Protein AF-T0MI65-F1 (afdb_monomer_lite)

Structure (mmCIF, N/CA/C/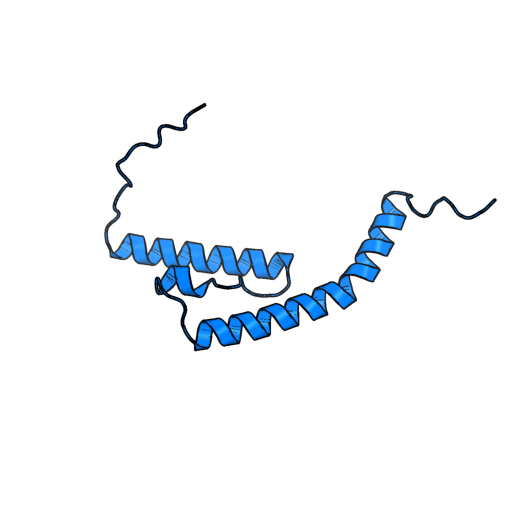O backbone):
data_AF-T0MI65-F1
#
_entry.id   AF-T0MI65-F1
#
loop_
_atom_site.group_PDB
_atom_site.id
_atom_site.type_symbol
_atom_site.label_atom_id
_atom_site.label_alt_id
_atom_site.label_comp_id
_atom_site.label_asym_id
_atom_site.label_entity_id
_atom_site.label_seq_id
_atom_site.pdbx_PDB_ins_code
_atom_site.Cartn_x
_atom_site.Cartn_y
_atom_site.Cartn_z
_atom_site.occupancy
_atom_site.B_iso_or_equiv
_atom_site.auth_seq_id
_atom_site.auth_comp_id
_atom_site.auth_asym_id
_atom_site.auth_atom_id
_atom_site.pdbx_PDB_model_num
ATOM 1 N N . MET A 1 1 ? 16.713 14.484 20.924 1.00 43.56 1 MET A N 1
ATOM 2 C CA . MET A 1 1 ? 15.371 15.099 21.031 1.00 43.56 1 MET A CA 1
ATOM 3 C C . MET A 1 1 ? 14.345 13.982 21.218 1.00 43.56 1 MET A C 1
ATOM 5 O O . MET A 1 1 ? 14.107 13.234 20.282 1.00 43.56 1 MET A O 1
ATOM 9 N N . LYS A 1 2 ? 13.834 13.768 22.440 1.00 49.75 2 LYS A N 1
ATOM 10 C CA . LYS A 1 2 ? 12.779 12.772 22.711 1.00 49.75 2 LYS A CA 1
ATOM 11 C C . LYS A 1 2 ? 11.432 13.437 22.432 1.00 49.75 2 LYS A C 1
ATOM 13 O O . LYS A 1 2 ? 11.066 14.368 23.140 1.00 49.75 2 LYS A O 1
ATOM 18 N N . LEU A 1 3 ? 10.720 12.981 21.406 1.00 54.03 3 LEU A N 1
ATOM 19 C CA . LEU A 1 3 ? 9.324 13.358 21.185 1.00 54.03 3 LEU A CA 1
ATOM 20 C C . LEU A 1 3 ? 8.483 12.777 22.330 1.00 54.03 3 LEU A C 1
ATOM 22 O O . LEU A 1 3 ? 8.258 11.571 22.400 1.00 54.03 3 LEU A O 1
ATOM 26 N N . ILE A 1 4 ? 8.060 13.633 23.260 1.00 67.75 4 ILE A N 1
ATOM 27 C CA . ILE A 1 4 ? 7.086 13.286 24.297 1.00 67.75 4 ILE A CA 1
ATOM 28 C C . ILE A 1 4 ? 5.710 13.402 23.641 1.00 67.75 4 ILE A C 1
ATOM 30 O O . ILE A 1 4 ? 5.110 14.472 23.615 1.00 67.75 4 ILE A O 1
ATOM 34 N N . LEU A 1 5 ? 5.237 12.310 23.042 1.00 64.50 5 LEU A N 1
ATOM 35 C CA . LEU A 1 5 ? 3.866 12.238 22.546 1.00 64.50 5 LEU A CA 1
ATOM 36 C C . LEU A 1 5 ? 2.905 12.138 23.748 1.00 64.50 5 LEU A C 1
ATOM 38 O O . LEU A 1 5 ? 3.145 11.323 24.647 1.00 64.50 5 LEU A O 1
ATOM 42 N N . PRO A 1 6 ? 1.828 12.943 23.805 1.00 64.94 6 PRO A N 1
ATOM 43 C CA . PRO A 1 6 ? 0.844 12.855 24.878 1.00 64.94 6 PRO A CA 1
ATOM 44 C C . PRO A 1 6 ? 0.188 11.466 24.890 1.00 64.94 6 PRO A C 1
ATOM 46 O O . PRO A 1 6 ? -0.322 10.988 23.882 1.00 64.94 6 PRO A O 1
ATOM 49 N N . LYS A 1 7 ? 0.192 10.810 26.059 1.00 59.03 7 LYS A N 1
ATOM 50 C CA . LYS A 1 7 ? -0.258 9.416 26.265 1.00 59.03 7 LYS A CA 1
ATOM 51 C C . LYS A 1 7 ? -1.773 9.183 26.143 1.00 59.03 7 LYS A C 1
ATOM 53 O O . LYS A 1 7 ? -2.220 8.055 26.333 1.00 59.03 7 LYS A O 1
ATOM 5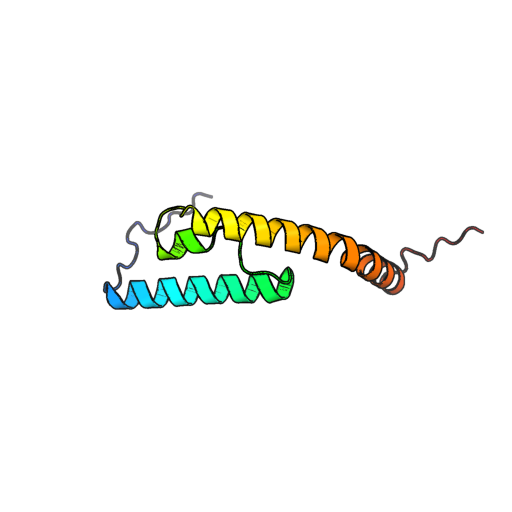8 N N . LYS A 1 8 ? -2.577 10.204 25.842 1.00 59.38 8 LYS A N 1
ATOM 59 C CA . LYS A 1 8 ? -4.015 10.044 25.590 1.00 59.38 8 LYS A CA 1
ATOM 60 C C . LYS A 1 8 ? -4.281 10.202 24.102 1.00 59.38 8 LYS A C 1
ATOM 62 O O . LYS A 1 8 ? -4.428 11.313 23.605 1.00 59.38 8 LYS A O 1
ATOM 67 N N . PHE A 1 9 ? -4.365 9.073 23.407 1.00 64.12 9 PHE A N 1
ATOM 68 C CA . PHE A 1 9 ? -5.058 9.036 22.128 1.00 64.12 9 PHE A CA 1
ATOM 69 C C . PHE A 1 9 ? -6.513 9.435 22.384 1.00 64.12 9 PHE A C 1
ATOM 71 O O . PHE A 1 9 ? -7.153 8.892 23.286 1.00 64.12 9 PHE A O 1
ATOM 78 N N . VAL A 1 10 ? -7.016 10.414 21.635 1.00 69.62 10 VAL A N 1
ATOM 79 C CA . VAL A 1 10 ? -8.442 10.746 21.638 1.00 69.62 10 VAL A CA 1
ATOM 80 C C . VAL A 1 10 ? -9.178 9.507 21.142 1.00 69.62 10 VAL A C 1
ATOM 82 O O . VAL A 1 10 ? -9.013 9.088 19.998 1.00 69.62 10 VAL A O 1
ATOM 85 N N . THR A 1 11 ? -9.936 8.868 22.025 1.00 67.88 11 THR A N 1
ATOM 86 C CA . THR A 1 11 ? -10.784 7.735 21.669 1.00 67.88 11 THR A CA 1
ATOM 87 C C . THR A 1 11 ? -12.096 8.294 21.148 1.00 67.88 11 THR A C 1
ATOM 89 O O . THR A 1 11 ? -12.892 8.810 21.928 1.00 67.88 11 THR A O 1
ATOM 92 N N . PHE A 1 12 ? -12.304 8.238 19.835 1.00 77.25 12 PHE A N 1
ATOM 93 C CA . PHE A 1 12 ? -13.596 8.592 19.250 1.00 77.25 12 PHE A CA 1
ATOM 94 C C . PHE A 1 12 ? -14.664 7.553 19.598 1.00 77.25 12 PHE A C 1
ATOM 96 O O . PHE A 1 12 ? -14.347 6.400 19.916 1.00 77.25 12 PHE A O 1
ATOM 103 N N . ASP A 1 13 ? -15.928 7.940 19.447 1.00 87.00 13 ASP A N 1
ATOM 104 C CA . ASP A 1 13 ? -17.021 6.979 19.413 1.00 87.00 13 ASP A CA 1
ATOM 105 C C . ASP A 1 13 ? -16.764 5.909 18.348 1.00 87.00 13 ASP A C 1
ATOM 107 O O . ASP A 1 13 ? -16.110 6.136 17.320 1.00 87.00 13 ASP A O 1
ATOM 111 N N . LYS A 1 14 ? -17.254 4.700 18.619 1.00 86.38 14 LYS A N 1
ATOM 112 C CA . LYS A 1 14 ? -16.976 3.511 17.805 1.00 86.38 14 LYS A CA 1
ATOM 113 C C . LYS A 1 14 ? -17.346 3.721 16.333 1.00 86.38 14 LYS A C 1
ATOM 115 O O . LYS A 1 14 ? -16.575 3.329 15.459 1.00 86.38 14 LYS A O 1
ATOM 120 N N . ASP A 1 15 ? -18.463 4.392 16.070 1.00 89.12 15 ASP A N 1
ATOM 121 C CA . ASP A 1 15 ? -18.958 4.653 14.716 1.00 89.12 15 ASP A CA 1
ATOM 122 C C . ASP A 1 15 ? -18.062 5.638 13.958 1.00 89.12 15 ASP A C 1
ATOM 124 O O . ASP A 1 15 ? -17.669 5.384 12.818 1.00 89.12 15 ASP A O 1
ATOM 128 N N . ILE A 1 16 ? -17.638 6.717 14.624 1.00 90.31 16 ILE A N 1
ATOM 129 C CA . ILE A 1 16 ? -16.707 7.703 14.060 1.00 90.31 16 ILE A CA 1
ATOM 130 C C . ILE A 1 16 ? -15.366 7.037 13.733 1.00 90.31 16 ILE A C 1
ATOM 132 O O . ILE A 1 16 ? -14.814 7.250 12.655 1.00 90.31 16 ILE A O 1
ATOM 136 N N . ASN A 1 17 ? -14.861 6.172 14.614 1.00 89.31 17 ASN A N 1
ATOM 137 C CA . ASN A 1 17 ? -13.630 5.421 14.364 1.00 89.31 17 ASN A CA 1
ATOM 138 C C . ASN A 1 17 ? -13.723 4.514 13.129 1.00 89.31 17 ASN A C 1
ATOM 140 O O . ASN A 1 17 ? -12.753 4.410 12.377 1.00 89.31 17 ASN A O 1
ATOM 144 N N . ILE A 1 18 ? -14.864 3.855 12.906 1.00 90.38 18 ILE A N 1
ATOM 145 C CA . ILE A 1 18 ? -15.079 3.009 11.722 1.00 90.38 18 ILE A CA 1
ATOM 146 C C . ILE A 1 18 ? -15.054 3.864 10.451 1.00 90.38 18 ILE A C 1
ATOM 148 O O . ILE A 1 18 ? -14.375 3.508 9.485 1.00 90.38 18 ILE A O 1
ATOM 152 N N . ILE A 1 19 ? -15.738 5.011 10.465 1.00 92.38 19 ILE A N 1
ATOM 153 C CA . ILE A 1 19 ? -15.778 5.939 9.329 1.00 92.38 19 ILE A CA 1
ATOM 154 C C . ILE A 1 19 ? -14.377 6.480 9.029 1.00 92.38 19 ILE A C 1
ATOM 156 O O . ILE A 1 19 ? -13.941 6.432 7.880 1.00 92.38 19 ILE A O 1
ATOM 160 N N . LEU A 1 20 ? -13.640 6.929 10.048 1.00 92.12 20 LEU A N 1
ATOM 161 C CA . LEU A 1 20 ? -12.283 7.455 9.886 1.00 92.12 20 LEU A CA 1
ATOM 162 C C . LEU A 1 20 ? -11.311 6.393 9.361 1.00 92.12 20 LEU A C 1
ATOM 164 O O . LEU A 1 20 ? -10.525 6.680 8.459 1.00 92.12 20 LEU A O 1
ATOM 168 N N . LYS A 1 21 ? -11.388 5.152 9.860 1.00 91.31 21 LYS A N 1
ATOM 169 C CA . LYS A 1 21 ? -10.585 4.036 9.336 1.00 91.31 21 LYS A CA 1
ATOM 170 C C . LYS A 1 21 ? -10.886 3.751 7.870 1.00 91.31 21 LYS A C 1
ATOM 172 O O . LYS A 1 21 ? -9.956 3.548 7.093 1.00 91.31 21 LYS A O 1
ATOM 177 N N . LYS A 1 22 ? -12.165 3.758 7.484 1.00 93.38 22 LYS A N 1
ATOM 178 C CA . LYS A 1 22 ? -12.571 3.561 6.089 1.00 93.38 22 LYS A CA 1
ATOM 179 C C . LYS A 1 22 ? -12.085 4.702 5.199 1.00 93.38 22 LYS A C 1
ATOM 181 O O . LYS A 1 22 ? -11.504 4.442 4.154 1.00 93.38 22 LYS A O 1
ATOM 186 N N . LEU A 1 23 ? -12.255 5.949 5.633 1.00 95.00 23 LEU A N 1
ATOM 187 C CA . LEU A 1 23 ? -11.771 7.121 4.904 1.00 95.00 23 LEU A CA 1
ATOM 188 C C . LEU A 1 23 ? -10.254 7.047 4.677 1.00 95.00 23 LEU A C 1
ATOM 190 O O . LEU A 1 23 ? -9.775 7.287 3.572 1.00 95.00 23 LEU A O 1
ATOM 194 N N . TRP A 1 24 ? -9.504 6.665 5.713 1.00 93.06 24 TRP A N 1
ATOM 195 C CA . TRP A 1 24 ? -8.057 6.492 5.633 1.00 93.06 24 TRP A CA 1
ATOM 196 C C . TRP A 1 24 ? -7.649 5.380 4.660 1.00 93.06 24 TRP A C 1
ATOM 198 O O . TRP A 1 24 ? -6.747 5.568 3.843 1.00 93.06 24 TRP A O 1
ATOM 208 N N . TYR A 1 25 ? -8.340 4.239 4.722 1.00 94.06 25 TYR A N 1
ATOM 209 C CA . TYR A 1 25 ? -8.150 3.111 3.812 1.00 94.06 25 TYR A CA 1
ATOM 210 C C . TYR A 1 25 ? -8.360 3.516 2.342 1.00 94.06 25 TYR A C 1
ATOM 212 O O . TYR A 1 25 ? -7.479 3.289 1.509 1.00 94.06 25 TYR A O 1
ATOM 220 N N . GLU A 1 26 ? -9.482 4.171 2.031 1.00 95.06 26 GLU A N 1
ATOM 221 C CA . GLU A 1 26 ? -9.810 4.609 0.667 1.00 95.06 26 GLU A CA 1
ATOM 222 C C . GLU A 1 26 ? -8.814 5.649 0.148 1.00 95.06 26 GLU A C 1
ATOM 224 O O . GLU A 1 26 ? -8.334 5.558 -0.983 1.00 95.06 26 GLU A O 1
ATOM 229 N N . ASN A 1 27 ? -8.438 6.614 0.990 1.00 95.75 27 ASN A N 1
ATOM 230 C CA . ASN A 1 27 ? -7.461 7.631 0.621 1.00 95.75 27 ASN A CA 1
ATOM 231 C C . ASN A 1 27 ? -6.097 7.011 0.267 1.00 95.75 27 ASN A C 1
ATOM 233 O O . ASN A 1 27 ? -5.524 7.312 -0.781 1.00 95.75 27 ASN A O 1
ATOM 237 N N . GLY A 1 28 ? -5.597 6.096 1.105 1.00 94.88 28 GLY A N 1
ATOM 238 C CA . GLY A 1 28 ? -4.336 5.397 0.850 1.00 94.88 28 GLY A CA 1
ATOM 239 C C . GLY A 1 28 ? -4.358 4.582 -0.446 1.00 94.88 28 GLY A C 1
ATOM 240 O O . GLY A 1 28 ? -3.386 4.594 -1.206 1.00 94.88 28 GLY A O 1
ATOM 241 N N . ASN A 1 29 ? -5.481 3.923 -0.744 1.00 94.81 29 ASN A N 1
ATOM 242 C CA . ASN A 1 29 ? -5.654 3.199 -2.002 1.00 94.81 29 ASN A CA 1
ATOM 243 C C . ASN A 1 29 ? -5.647 4.133 -3.213 1.00 94.81 29 ASN A C 1
ATOM 245 O O . ASN A 1 29 ? -4.935 3.857 -4.179 1.00 94.81 29 ASN A O 1
ATOM 249 N N . ASN A 1 30 ? -6.371 5.249 -3.153 1.00 95.94 30 ASN A N 1
ATOM 250 C CA . ASN A 1 30 ? -6.438 6.207 -4.255 1.00 95.94 30 ASN A CA 1
ATOM 251 C C . ASN A 1 30 ? -5.076 6.846 -4.554 1.00 95.94 30 ASN A C 1
ATOM 253 O O . ASN A 1 30 ? -4.684 6.930 -5.719 1.00 95.94 30 ASN A O 1
ATOM 257 N N . LEU A 1 31 ? -4.322 7.232 -3.520 1.00 95.31 31 LEU A N 1
ATOM 258 C CA . LEU A 1 31 ? -2.952 7.735 -3.677 1.00 95.31 31 LEU A CA 1
ATOM 259 C C . LEU A 1 31 ? -2.041 6.693 -4.331 1.00 95.31 31 LEU A C 1
ATOM 261 O O . LEU A 1 31 ? -1.276 6.997 -5.247 1.00 95.31 31 LEU A O 1
ATOM 265 N N . SER A 1 32 ? -2.154 5.441 -3.894 1.00 94.38 32 SER A N 1
ATOM 266 C CA . SER A 1 32 ? -1.380 4.343 -4.460 1.00 94.38 32 SER A CA 1
ATOM 267 C C . SER A 1 32 ? -1.705 4.092 -5.935 1.00 94.38 32 SER A C 1
ATOM 269 O O . SER A 1 32 ? -0.795 3.847 -6.726 1.00 94.38 32 SER A O 1
ATOM 271 N N . ILE A 1 33 ? -2.979 4.175 -6.326 1.00 92.75 33 ILE A N 1
ATOM 272 C CA . ILE A 1 33 ? -3.395 4.017 -7.725 1.00 92.75 33 ILE A CA 1
ATOM 273 C C . ILE A 1 33 ? -2.801 5.132 -8.587 1.00 92.75 33 ILE A C 1
ATOM 275 O O . ILE A 1 33 ? -2.275 4.846 -9.658 1.00 92.75 33 ILE A O 1
ATOM 279 N N . GLN A 1 34 ? -2.826 6.377 -8.112 1.00 90.75 34 GLN A N 1
ATOM 280 C CA . GLN A 1 34 ? -2.263 7.509 -8.853 1.00 90.75 34 GLN A CA 1
ATOM 281 C C . GLN A 1 34 ? -0.755 7.361 -9.089 1.00 90.75 34 GLN A C 1
ATOM 283 O O . GLN A 1 34 ? -0.270 7.679 -10.171 1.00 90.75 34 GLN A O 1
ATOM 288 N N . TYR A 1 35 ? -0.014 6.861 -8.098 1.00 87.50 35 TYR A N 1
ATOM 289 C CA . TYR A 1 35 ? 1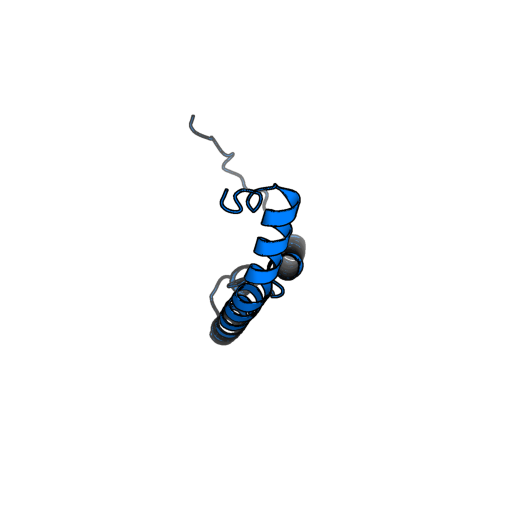.442 6.751 -8.196 1.00 87.50 35 TYR A CA 1
ATOM 290 C C . TYR A 1 35 ? 1.915 5.463 -8.887 1.00 87.50 35 TYR A C 1
ATOM 292 O O . TYR A 1 35 ? 2.807 5.491 -9.731 1.00 87.50 35 TYR A O 1
ATOM 300 N N . ALA A 1 36 ? 1.324 4.323 -8.522 1.00 88.50 36 ALA A N 1
ATOM 301 C CA . ALA A 1 36 ? 1.786 2.986 -8.903 1.00 88.50 36 ALA A CA 1
ATOM 302 C C . ALA A 1 36 ? 0.800 2.220 -9.804 1.00 88.50 36 ALA A C 1
ATOM 304 O O . ALA A 1 36 ? 1.018 1.041 -10.087 1.00 88.50 36 ALA A O 1
ATOM 305 N N . GLY A 1 37 ? -0.323 2.829 -10.199 1.00 87.62 37 GLY A N 1
ATOM 306 C CA . GLY A 1 37 ? -1.346 2.202 -11.045 1.00 87.62 37 GLY A CA 1
ATOM 307 C C . GLY A 1 37 ? -2.129 1.069 -10.374 1.00 87.62 37 GLY A C 1
ATOM 308 O O . GLY A 1 37 ? -2.877 0.358 -11.040 1.00 87.62 37 GLY A O 1
ATOM 309 N N . THR A 1 38 ? -1.950 0.852 -9.068 1.00 92.00 38 THR A N 1
ATOM 310 C CA . THR A 1 38 ? -2.571 -0.250 -8.316 1.00 92.00 38 THR A CA 1
ATOM 311 C C . THR A 1 38 ? -2.927 0.179 -6.887 1.00 92.00 38 THR A C 1
ATOM 313 O O . THR A 1 38 ? -2.249 1.050 -6.329 1.00 92.00 38 THR A O 1
ATOM 316 N N . PRO A 1 39 ? -3.946 -0.441 -6.256 1.00 92.75 39 PRO A N 1
ATOM 317 C CA . PRO A 1 39 ? -4.280 -0.211 -4.848 1.00 92.75 39 PRO A CA 1
ATOM 318 C C . PRO A 1 39 ? -3.103 -0.479 -3.905 1.00 92.75 39 PRO A C 1
ATOM 320 O O . PRO A 1 39 ? -2.128 -1.142 -4.281 1.00 92.75 39 PRO A O 1
ATOM 323 N N . ALA A 1 40 ? -3.181 0.038 -2.678 1.00 93.19 40 ALA A N 1
ATOM 324 C CA . ALA A 1 40 ? -2.116 -0.125 -1.699 1.00 93.19 40 ALA A CA 1
ATOM 325 C C . ALA A 1 40 ? -1.986 -1.598 -1.276 1.00 93.19 40 ALA A C 1
ATOM 327 O O . ALA A 1 40 ? -2.981 -2.266 -0.996 1.00 93.19 40 ALA A O 1
ATOM 328 N N . ILE A 1 41 ? -0.745 -2.089 -1.223 1.00 91.19 41 ILE A N 1
ATOM 329 C CA . ILE A 1 41 ? -0.422 -3.427 -0.710 1.00 91.19 41 ILE A CA 1
ATOM 330 C C . ILE A 1 41 ? -0.672 -3.451 0.804 1.00 91.19 41 ILE A C 1
ATOM 332 O O . ILE A 1 41 ? -0.370 -2.473 1.491 1.00 91.19 41 ILE A O 1
ATOM 336 N N . LYS A 1 42 ? -1.194 -4.565 1.330 1.00 89.38 42 LYS A N 1
ATOM 337 C CA . LYS A 1 42 ? -1.538 -4.769 2.748 1.00 89.38 42 LYS A CA 1
ATOM 338 C C . LYS A 1 42 ? -2.549 -3.759 3.295 1.00 89.38 42 LYS A C 1
ATOM 340 O O . LYS A 1 42 ? -2.631 -3.573 4.506 1.00 89.38 42 LYS A O 1
ATOM 345 N N . SER A 1 43 ? -3.351 -3.124 2.444 1.00 88.31 43 SER A N 1
ATOM 346 C CA . SER A 1 43 ? -4.362 -2.153 2.885 1.00 88.31 43 SER A CA 1
ATOM 347 C C . SER A 1 43 ? -5.451 -2.790 3.759 1.00 88.31 43 SER A C 1
ATOM 349 O O . SER A 1 43 ? -5.966 -2.150 4.672 1.00 88.31 43 SER A O 1
ATOM 351 N N . ASP A 1 44 ? -5.743 -4.076 3.550 1.00 87.88 44 ASP A N 1
ATOM 352 C CA . ASP A 1 44 ? -6.789 -4.830 4.258 1.00 87.88 44 ASP A CA 1
ATOM 353 C C . ASP A 1 44 ? -6.578 -4.907 5.787 1.00 87.88 44 ASP A C 1
ATOM 355 O O . ASP A 1 44 ? -7.537 -4.978 6.563 1.00 87.88 44 ASP A O 1
ATOM 359 N N . ILE A 1 45 ? -5.327 -4.792 6.255 1.00 90.19 45 ILE A N 1
ATOM 360 C CA . ILE A 1 45 ? -5.013 -4.803 7.694 1.00 90.19 45 ILE A CA 1
ATOM 361 C C . ILE A 1 45 ? -5.581 -3.579 8.427 1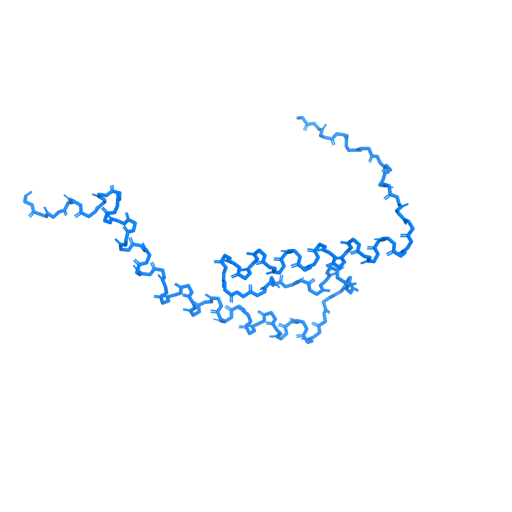.00 90.19 45 ILE A C 1
ATOM 363 O O . ILE A 1 45 ? -5.840 -3.642 9.626 1.00 90.19 45 ILE A O 1
ATOM 367 N N . ILE A 1 46 ? -5.806 -2.469 7.716 1.00 87.00 46 ILE A N 1
ATOM 368 C CA . ILE A 1 46 ? -6.317 -1.215 8.287 1.00 87.00 46 ILE A CA 1
ATOM 369 C C . ILE A 1 46 ? -7.777 -1.384 8.730 1.00 87.00 46 ILE A C 1
ATOM 371 O O . ILE A 1 46 ? -8.182 -0.850 9.766 1.00 87.00 46 ILE A O 1
ATOM 375 N N . LEU A 1 47 ? -8.555 -2.156 7.966 1.00 84.69 47 LEU A N 1
ATOM 376 C CA . LEU A 1 47 ? -9.969 -2.410 8.236 1.00 84.69 47 LEU A CA 1
ATOM 377 C C . LEU A 1 47 ? -10.162 -3.598 9.177 1.00 84.69 47 LEU A C 1
ATOM 379 O O . LEU A 1 47 ? -10.896 -3.498 10.158 1.00 84.69 47 LEU A O 1
ATOM 383 N N . THR A 1 48 ? -9.494 -4.718 8.895 1.00 85.31 48 THR A N 1
ATOM 384 C CA . THR A 1 48 ? -9.730 -5.984 9.605 1.00 85.31 48 THR A CA 1
ATOM 385 C C . THR A 1 48 ? -8.827 -6.183 10.822 1.00 85.31 48 THR A C 1
ATOM 387 O O . THR A 1 48 ? -9.099 -7.050 11.652 1.00 85.31 48 THR A O 1
ATOM 390 N N . GLY A 1 49 ? -7.743 -5.409 10.944 1.00 88.44 49 GLY A N 1
ATOM 391 C CA . GLY A 1 49 ? -6.736 -5.560 11.999 1.00 88.44 49 GLY A CA 1
ATOM 392 C C . GLY A 1 49 ? -5.853 -6.804 11.858 1.00 88.44 49 GLY A C 1
ATOM 393 O O . GLY A 1 49 ? -4.990 -7.036 12.701 1.00 88.44 49 GLY A O 1
ATOM 394 N N . ARG A 1 50 ? -6.049 -7.613 10.810 1.00 89.62 50 ARG A N 1
ATOM 395 C CA . ARG A 1 50 ? -5.286 -8.835 10.536 1.00 89.62 50 ARG A CA 1
ATOM 396 C C . ARG A 1 50 ? -5.054 -9.001 9.040 1.00 89.62 50 ARG A C 1
ATOM 398 O O . ARG A 1 50 ? -5.717 -8.378 8.226 1.00 89.62 50 ARG A O 1
ATOM 405 N N . ILE A 1 51 ? -4.106 -9.848 8.665 1.00 88.69 51 ILE A N 1
ATOM 406 C CA . ILE A 1 51 ? -3.898 -10.189 7.255 1.00 88.69 51 ILE A CA 1
ATOM 407 C C . ILE A 1 51 ? -4.880 -11.305 6.895 1.00 88.69 51 ILE A C 1
ATOM 409 O O . ILE A 1 51 ? -4.901 -12.342 7.557 1.00 88.69 51 ILE A O 1
ATOM 413 N N . THR A 1 52 ? -5.698 -11.098 5.864 1.00 91.69 52 THR A N 1
ATOM 414 C CA . THR A 1 52 ? -6.591 -12.136 5.333 1.00 91.69 52 THR A CA 1
ATOM 415 C C . THR A 1 52 ? -5.909 -12.890 4.187 1.00 91.69 52 THR A C 1
ATOM 417 O O . THR A 1 52 ? -5.077 -12.332 3.473 1.00 91.69 52 THR A O 1
ATOM 420 N N . PHE A 1 53 ? -6.251 -14.168 3.987 1.00 92.19 53 PHE A N 1
ATOM 421 C CA . PHE A 1 53 ? -5.681 -14.966 2.891 1.00 92.19 53 PHE A CA 1
ATOM 422 C C . PHE A 1 53 ? -6.054 -14.397 1.512 1.00 92.19 53 PHE A C 1
ATOM 424 O O . PHE A 1 53 ? -5.202 -14.285 0.634 1.00 92.19 53 PHE A O 1
ATOM 431 N N . ILE A 1 54 ? -7.304 -13.949 1.352 1.00 91.56 54 ILE A N 1
ATOM 432 C CA . ILE A 1 54 ? -7.765 -13.246 0.145 1.00 91.56 54 ILE A CA 1
ATOM 433 C C . ILE A 1 54 ? -6.979 -11.941 -0.052 1.00 91.56 54 ILE A C 1
ATOM 435 O O . ILE A 1 54 ? -6.528 -11.663 -1.161 1.00 91.56 54 ILE A O 1
ATOM 439 N N . GLY A 1 55 ? -6.776 -11.160 1.013 1.00 89.94 55 GLY A N 1
ATOM 440 C CA . GLY A 1 55 ? -5.984 -9.931 0.970 1.00 89.94 55 GLY A CA 1
ATOM 441 C C . GLY A 1 55 ? -4.549 -10.191 0.519 1.00 89.94 55 GLY A C 1
ATOM 442 O O . GLY A 1 55 ? -4.040 -9.482 -0.342 1.00 89.94 55 GLY A O 1
ATOM 443 N N . LEU A 1 56 ? -3.933 -11.269 1.007 1.00 92.69 56 LEU A N 1
ATOM 444 C CA . LEU A 1 56 ? -2.587 -11.677 0.606 1.00 92.69 56 LEU A CA 1
ATOM 445 C C . LEU A 1 56 ? -2.503 -12.066 -0.882 1.00 92.69 56 LEU A C 1
ATOM 447 O O . LEU A 1 56 ? -1.544 -11.700 -1.559 1.00 92.69 56 LEU A O 1
ATOM 451 N N . LEU A 1 57 ? -3.504 -12.779 -1.412 1.00 94.38 57 LEU A N 1
ATOM 452 C CA . LEU A 1 57 ? -3.565 -13.103 -2.843 1.00 94.38 57 LEU A CA 1
ATOM 453 C C . LEU A 1 57 ? -3.742 -11.847 -3.704 1.00 94.38 57 LEU A C 1
ATOM 455 O O . LEU A 1 57 ? -3.063 -11.689 -4.719 1.00 94.38 57 LEU A O 1
ATOM 459 N N . ASN A 1 58 ? -4.607 -10.925 -3.284 1.00 91.81 58 ASN A N 1
ATOM 460 C CA . ASN A 1 58 ? -4.774 -9.641 -3.963 1.00 91.81 58 ASN A CA 1
ATOM 461 C C . ASN A 1 58 ? -3.479 -8.818 -3.936 1.00 91.81 58 ASN A C 1
ATOM 463 O O . ASN A 1 58 ? -3.098 -8.234 -4.952 1.00 91.81 58 ASN A O 1
ATOM 467 N N . ASP A 1 59 ? -2.765 -8.819 -2.810 1.00 93.38 59 ASP A N 1
ATOM 468 C CA . ASP A 1 59 ? -1.461 -8.171 -2.667 1.00 93.38 59 ASP A CA 1
ATOM 469 C C . ASP A 1 59 ? -0.416 -8.766 -3.618 1.00 93.38 59 ASP A C 1
ATOM 471 O O . ASP A 1 59 ? 0.359 -8.021 -4.224 1.00 93.38 59 ASP A O 1
ATOM 475 N N . LEU A 1 60 ? -0.415 -10.090 -3.803 1.00 94.56 60 LEU A N 1
ATOM 476 C CA . LEU A 1 60 ? 0.457 -10.765 -4.765 1.00 94.56 60 LEU A CA 1
ATOM 477 C C . LEU A 1 60 ? 0.163 -10.303 -6.200 1.00 94.56 60 LEU A C 1
ATOM 479 O O . LEU A 1 60 ? 1.076 -9.898 -6.919 1.00 94.56 60 LEU A O 1
ATOM 483 N N . ILE A 1 61 ? -1.111 -10.299 -6.602 1.00 93.88 61 ILE A N 1
ATOM 484 C CA . ILE A 1 61 ? -1.534 -9.849 -7.938 1.00 93.88 61 ILE A CA 1
ATOM 485 C C . ILE A 1 61 ? -1.156 -8.379 -8.157 1.00 93.88 61 ILE A C 1
ATOM 487 O O . ILE A 1 61 ? -0.614 -8.024 -9.206 1.00 93.88 61 ILE A O 1
ATOM 491 N N . ASN A 1 62 ? -1.406 -7.518 -7.169 1.00 92.81 62 ASN A N 1
ATOM 492 C CA . ASN A 1 62 ? -1.047 -6.102 -7.231 1.00 92.81 62 ASN A CA 1
ATOM 493 C C . ASN A 1 62 ? 0.470 -5.906 -7.335 1.00 92.81 62 ASN A C 1
ATOM 495 O O . ASN A 1 62 ? 0.921 -5.057 -8.101 1.00 92.81 62 ASN A O 1
ATOM 499 N N . SER A 1 63 ? 1.261 -6.719 -6.634 1.00 92.25 63 SER A N 1
ATOM 500 C CA . SER A 1 63 ? 2.727 -6.677 -6.707 1.00 92.25 63 SER A CA 1
ATOM 501 C C . SER A 1 63 ? 3.235 -7.042 -8.100 1.00 92.25 63 SER A C 1
ATOM 503 O O . SER A 1 63 ? 4.081 -6.340 -8.653 1.00 92.25 63 SER A O 1
ATOM 505 N N . ILE A 1 64 ? 2.666 -8.085 -8.709 1.00 93.19 64 ILE A N 1
ATOM 506 C CA . ILE A 1 64 ? 2.990 -8.487 -10.082 1.00 93.19 64 ILE A CA 1
ATOM 507 C C . ILE A 1 64 ? 2.613 -7.372 -11.065 1.00 93.19 64 ILE A C 1
ATOM 509 O O . ILE A 1 64 ? 3.431 -6.975 -11.894 1.00 93.19 64 ILE A O 1
ATOM 513 N N . LYS A 1 65 ? 1.409 -6.798 -10.941 1.00 90.62 65 LYS A N 1
ATOM 514 C CA . LYS A 1 65 ? 0.973 -5.664 -11.773 1.00 90.62 65 LYS A CA 1
ATOM 515 C C . LYS A 1 65 ? 1.925 -4.473 -11.662 1.00 90.62 65 LYS A C 1
ATOM 517 O O . LYS A 1 65 ? 2.339 -3.952 -12.693 1.00 90.62 65 LYS A O 1
ATOM 522 N N . ARG A 1 66 ? 2.317 -4.075 -10.445 1.00 90.56 66 ARG A N 1
ATOM 523 C CA . ARG A 1 66 ? 3.304 -3.000 -10.228 1.00 90.56 66 ARG A CA 1
ATOM 524 C C . ARG A 1 66 ? 4.632 -3.308 -10.899 1.00 90.56 66 ARG A C 1
ATOM 526 O O . ARG A 1 66 ? 5.192 -2.430 -11.544 1.00 90.56 66 ARG A O 1
ATOM 533 N N . TYR A 1 67 ? 5.115 -4.543 -10.771 1.00 89.56 67 TYR A N 1
ATOM 534 C CA . TYR A 1 67 ? 6.361 -4.963 -11.402 1.00 89.56 67 TYR A CA 1
ATOM 535 C C . TYR A 1 67 ? 6.298 -4.785 -12.922 1.00 89.56 67 TYR A C 1
ATOM 537 O O . TYR A 1 67 ? 7.180 -4.156 -13.498 1.00 89.56 67 TYR A O 1
ATOM 545 N N . PHE A 1 68 ? 5.227 -5.255 -13.565 1.00 87.88 68 PHE A N 1
ATOM 546 C CA . PHE A 1 68 ? 5.054 -5.106 -15.010 1.00 87.88 68 PHE A CA 1
ATOM 547 C C . PHE A 1 68 ? 4.875 -3.644 -15.445 1.00 87.88 68 PHE A C 1
ATOM 549 O O . PHE A 1 68 ? 5.564 -3.198 -16.362 1.00 87.88 68 PHE A O 1
ATOM 556 N N . ILE A 1 69 ? 3.994 -2.884 -14.784 1.00 83.25 69 ILE A N 1
ATOM 557 C CA . ILE A 1 69 ? 3.724 -1.475 -15.121 1.00 83.25 69 ILE A CA 1
ATOM 558 C C . ILE A 1 69 ? 5.006 -0.645 -15.023 1.00 83.25 69 ILE A C 1
ATOM 560 O O . ILE A 1 69 ? 5.343 0.079 -15.961 1.00 83.25 69 ILE A O 1
ATOM 564 N N . ASN A 1 70 ? 5.751 -0.793 -13.929 1.00 79.94 70 ASN A N 1
ATOM 565 C CA . ASN A 1 70 ? 6.984 -0.044 -13.717 1.00 79.94 70 ASN A CA 1
ATOM 566 C C . ASN A 1 70 ? 8.070 -0.498 -14.704 1.00 79.94 70 ASN A C 1
ATOM 568 O O . ASN A 1 70 ? 8.675 0.332 -15.374 1.00 79.94 70 ASN A O 1
ATOM 572 N N . ARG A 1 71 ? 8.241 -1.809 -14.937 1.00 81.88 71 ARG A N 1
ATOM 573 C CA . ARG A 1 71 ? 9.256 -2.330 -15.875 1.00 81.88 71 ARG A CA 1
ATOM 574 C C . ARG A 1 71 ? 9.097 -1.791 -17.301 1.00 81.88 71 ARG A C 1
ATOM 576 O O . ARG A 1 71 ? 10.100 -1.473 -17.935 1.00 81.88 71 ARG A O 1
ATOM 583 N N . TYR A 1 72 ? 7.868 -1.686 -17.809 1.00 75.50 72 TYR A N 1
ATOM 584 C CA . TYR A 1 72 ? 7.615 -1.206 -19.174 1.00 75.50 72 TYR A CA 1
ATOM 585 C C . TYR A 1 72 ? 7.496 0.320 -19.276 1.00 75.50 72 TYR A C 1
ATOM 587 O O . TYR A 1 72 ? 7.858 0.895 -20.305 1.00 75.50 72 TYR A O 1
ATOM 595 N N . SER A 1 73 ? 6.992 0.992 -18.236 1.00 72.75 73 SER A N 1
ATOM 596 C CA . SER A 1 73 ? 6.816 2.446 -18.252 1.00 72.75 73 SER A CA 1
ATOM 597 C C . SER A 1 73 ? 8.093 3.210 -17.909 1.00 72.75 73 SER A C 1
ATOM 599 O O . SER A 1 73 ? 8.256 4.335 -18.390 1.00 72.75 73 SER A O 1
ATOM 601 N N . ASP A 1 74 ? 8.977 2.647 -17.086 1.00 73.62 74 ASP A N 1
ATOM 602 C CA . ASP A 1 74 ? 10.093 3.405 -16.517 1.00 73.62 74 ASP A CA 1
ATOM 603 C C . ASP A 1 74 ? 11.170 3.721 -17.548 1.00 73.62 74 ASP A C 1
ATOM 605 O O . ASP A 1 74 ? 11.706 4.822 -17.527 1.00 73.62 74 ASP A O 1
ATOM 609 N N . GLY A 1 75 ? 11.417 2.840 -18.523 1.00 76.69 75 GLY A N 1
ATOM 610 C CA . GLY A 1 75 ? 12.374 3.123 -19.598 1.00 76.69 75 GLY A CA 1
ATOM 611 C C . GLY A 1 75 ? 12.013 4.391 -20.380 1.00 76.69 75 GLY A C 1
ATOM 612 O O . GLY A 1 75 ? 12.850 5.270 -20.564 1.00 76.69 75 GLY A O 1
ATOM 613 N N . LYS A 1 76 ? 10.736 4.539 -20.758 1.00 73.00 76 LYS A N 1
ATOM 614 C CA . LYS A 1 76 ? 10.242 5.726 -21.478 1.00 73.00 76 LYS A CA 1
ATOM 615 C C . LYS A 1 76 ? 10.284 6.984 -20.610 1.00 73.00 76 LYS A C 1
ATOM 617 O O . LYS A 1 76 ? 10.678 8.041 -21.096 1.00 73.00 76 LYS A O 1
ATOM 622 N N . LYS A 1 77 ? 9.908 6.876 -19.330 1.00 78.31 77 LYS A N 1
ATOM 623 C CA . LYS A 1 77 ? 9.987 7.993 -18.375 1.00 78.31 77 LYS A CA 1
ATOM 624 C C . LYS A 1 77 ? 11.432 8.451 -18.189 1.00 78.31 77 LYS A C 1
ATOM 626 O O . LYS A 1 77 ? 11.701 9.643 -18.283 1.00 78.31 77 LYS A O 1
ATOM 631 N N . GLN A 1 78 ? 12.361 7.515 -18.007 1.00 80.00 78 GLN A N 1
ATOM 632 C CA . GLN A 1 78 ? 13.785 7.803 -17.865 1.00 80.00 78 GLN A CA 1
ATOM 633 C C . GLN A 1 78 ? 14.346 8.494 -19.113 1.00 80.00 78 GLN A C 1
ATOM 635 O O . GLN A 1 78 ? 15.087 9.463 -18.985 1.00 80.00 78 GLN A O 1
ATOM 640 N N . SER A 1 79 ? 13.951 8.066 -20.318 1.00 79.81 79 SER A N 1
ATOM 641 C CA . SER A 1 79 ? 14.343 8.747 -21.558 1.00 79.81 79 SER A CA 1
ATOM 642 C C . SER A 1 79 ? 13.861 10.198 -21.606 1.00 79.81 79 SER A C 1
ATOM 644 O O . SER A 1 79 ? 14.642 11.080 -21.950 1.00 79.81 79 SER A O 1
ATOM 646 N N . VAL A 1 80 ? 12.607 10.465 -21.224 1.00 83.31 80 VAL A N 1
ATOM 647 C CA . VAL A 1 80 ? 12.058 11.831 -21.172 1.00 83.31 80 VAL A CA 1
ATOM 648 C C . VAL A 1 80 ? 12.787 12.679 -20.130 1.00 83.31 80 VAL A C 1
ATOM 650 O O . VAL A 1 80 ? 13.184 13.799 -20.438 1.00 83.31 80 VAL A O 1
ATOM 653 N N . TYR A 1 81 ? 13.028 12.146 -18.928 1.00 81.00 81 TYR A N 1
ATOM 654 C CA . TYR A 1 81 ? 13.803 12.852 -17.908 1.00 81.00 81 TYR A CA 1
ATOM 655 C C . TYR A 1 81 ? 15.208 13.186 -18.397 1.00 81.00 81 TYR A C 1
ATOM 657 O O . TYR A 1 81 ? 15.617 14.331 -18.269 1.00 81.00 81 TYR A O 1
ATOM 665 N N . ASN A 1 82 ? 15.908 12.237 -19.022 1.00 81.88 82 ASN A N 1
ATOM 666 C CA . ASN A 1 82 ? 17.256 12.466 -19.536 1.00 81.88 82 ASN A CA 1
ATOM 667 C C . ASN A 1 82 ? 17.300 13.524 -20.657 1.00 81.88 82 ASN A C 1
ATOM 669 O O . ASN A 1 82 ? 18.309 14.214 -20.793 1.00 81.88 82 ASN A O 1
ATOM 673 N N . ILE A 1 83 ? 16.230 13.661 -21.453 1.00 82.69 83 ILE A N 1
ATOM 674 C CA . ILE A 1 83 ? 16.085 14.740 -22.446 1.00 82.69 83 ILE A CA 1
ATOM 675 C C . ILE A 1 83 ? 15.870 16.085 -21.741 1.00 82.69 83 ILE A C 1
ATOM 677 O O . ILE A 1 83 ? 16.552 17.055 -22.058 1.00 82.69 83 ILE A O 1
ATOM 681 N N . LEU A 1 84 ? 14.956 16.145 -2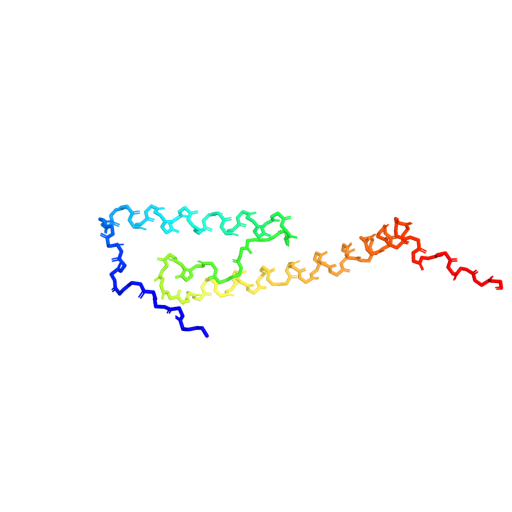0.768 1.00 83.56 84 LEU A N 1
ATOM 682 C CA . LEU A 1 84 ? 14.609 17.381 -20.058 1.00 83.56 84 LEU A CA 1
ATOM 683 C C . LEU A 1 84 ? 15.744 17.908 -19.170 1.00 83.56 84 LEU A C 1
ATOM 685 O O . LEU A 1 84 ? 15.892 19.117 -19.028 1.00 83.56 84 LEU A O 1
ATOM 689 N N . THR A 1 85 ? 16.538 17.023 -18.565 1.00 87.19 85 THR A N 1
ATOM 690 C CA . THR A 1 85 ? 17.658 17.400 -17.687 1.00 87.19 85 THR A CA 1
ATOM 691 C C . THR A 1 85 ? 18.986 17.544 -18.427 1.00 87.19 85 THR A C 1
ATOM 693 O O . THR A 1 85 ? 19.986 17.896 -17.808 1.00 87.19 85 THR A O 1
ATOM 696 N N . GLY A 1 86 ? 19.024 17.266 -19.735 1.00 76.19 86 GLY A N 1
ATOM 697 C CA . GLY A 1 86 ? 20.247 17.339 -20.537 1.00 76.19 86 GLY A CA 1
ATOM 698 C C . GLY A 1 86 ? 21.275 16.243 -20.229 1.00 76.19 86 GLY A C 1
ATOM 699 O O . GLY A 1 86 ? 22.397 16.313 -20.722 1.00 76.19 86 GLY A O 1
ATOM 700 N N . ALA A 1 87 ? 20.918 15.206 -19.462 1.00 67.62 87 ALA A N 1
ATOM 701 C CA . ALA A 1 87 ? 21.831 14.114 -19.111 1.00 67.62 87 ALA A CA 1
ATOM 702 C C . ALA A 1 87 ? 22.331 13.321 -20.340 1.00 67.62 87 ALA A C 1
ATOM 704 O O . ALA A 1 87 ? 23.404 12.729 -20.293 1.00 67.62 87 ALA A O 1
ATOM 705 N N . ASN A 1 88 ? 21.587 13.344 -21.454 1.00 58.03 88 ASN A N 1
ATOM 706 C CA . ASN A 1 88 ? 21.995 12.746 -22.733 1.00 58.03 88 ASN A CA 1
ATOM 707 C C . ASN A 1 88 ? 22.816 13.693 -23.646 1.00 58.03 88 ASN A C 1
ATOM 709 O O . ASN A 1 88 ? 23.068 13.337 -24.793 1.00 58.03 88 ASN A O 1
ATOM 713 N N . PHE A 1 89 ? 23.244 14.880 -23.190 1.00 55.88 89 PHE A N 1
ATOM 714 C CA . PHE A 1 89 ? 24.073 15.802 -23.995 1.00 55.88 89 PHE A CA 1
ATOM 715 C C . PHE A 1 89 ? 25.578 15.453 -23.991 1.00 55.88 89 PHE A C 1
ATOM 717 O O . PHE A 1 89 ? 26.399 16.236 -24.449 1.00 55.88 89 PHE A O 1
ATOM 724 N N . GLN A 1 90 ? 25.965 14.272 -23.500 1.00 52.62 90 GLN A N 1
ATOM 725 C CA . GLN A 1 90 ? 27.282 13.679 -23.764 1.00 52.62 90 GLN A CA 1
ATOM 726 C C . GLN A 1 90 ? 27.162 12.678 -24.917 1.00 52.62 90 GLN A C 1
ATOM 728 O O . GLN A 1 90 ? 27.329 11.471 -24.752 1.00 52.62 90 GLN A O 1
ATOM 733 N N . LEU A 1 91 ? 26.816 13.180 -26.102 1.00 48.12 91 LEU A N 1
ATOM 734 C CA . LEU A 1 91 ? 27.144 12.473 -27.331 1.00 48.12 91 LEU A CA 1
ATOM 735 C C . LEU A 1 91 ? 28.619 12.744 -27.613 1.00 48.12 91 LEU A C 1
ATOM 737 O O . LEU A 1 91 ? 29.022 13.900 -27.706 1.00 48.12 91 LEU A O 1
ATOM 741 N N . ASN A 1 92 ? 29.385 11.657 -27.694 1.00 41.38 92 ASN A N 1
ATOM 742 C CA . ASN A 1 92 ? 30.784 11.612 -28.100 1.00 41.38 92 ASN A CA 1
ATOM 743 C C . ASN A 1 92 ? 31.112 12.644 -29.194 1.00 41.38 92 ASN A C 1
ATOM 745 O O . ASN A 1 92 ? 30.691 12.475 -30.339 1.00 41.38 92 ASN A O 1
ATOM 749 N N . TYR A 1 93 ? 31.907 13.641 -28.815 1.00 41.69 93 TYR A N 1
ATOM 750 C CA . TYR A 1 93 ? 32.979 14.236 -29.607 1.00 41.69 93 TYR A CA 1
ATOM 751 C C . TYR A 1 93 ? 34.183 14.401 -28.683 1.00 41.69 93 TYR A C 1
ATOM 753 O O . TYR A 1 93 ? 33.964 14.824 -27.524 1.00 41.69 93 TYR A O 1
#

Organism: NCBI:txid1037528

Radius of gyration: 20.65 Å; chains: 1; bounding box: 52×32×56 Å

Sequence (93 aa):
MKLILPKKFVTFDKDINIILKKLWYENGNNLSIQYAGTPAIKSDIILTGRITFIGLLNDLINSIKRYFINRYSDGKKQSVYNILTGANFQLNY

Foldseek 3Di:
DDPPDPPDDPDDDPVVQLVVLVVVLVVQQVVCCVPQVGGDQPSV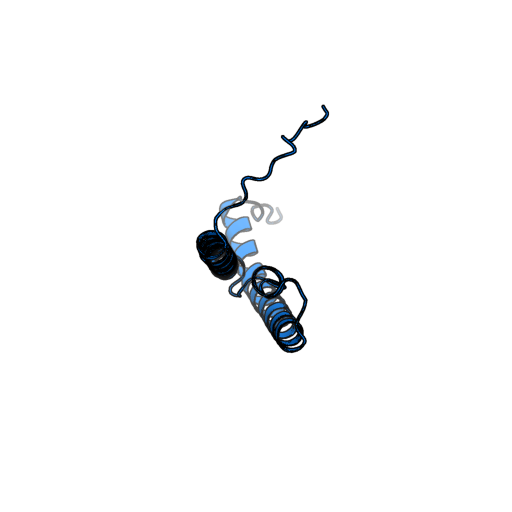CSNPVDQDPVSVVSNVVRVVSSVVCCVVVVVVVVVVVCVVVVVVVPDDD

Secondary structure (DSSP, 8-state):
------S------HHHHHHHHHHHHHHHHHHHHHHHSSPPTTTHHHHHSS--HHHHHHHHHHHHHHHHHHHHHHHHHHHHHHHHTTTT-----

pLDDT: mean 82.22, std 13.98, range [41.38, 95.94]